Protein AF-A0A6H0ZGY8-F1 (afdb_monomer_lite)

Secondary structure (DSSP, 8-state):
-PPP-----------HHHHHHHHHHHHHTT-S-HHHHHHHHHHHHHHHHHHHHHHHHHHHHHHHHHTT----HHHHHHHHHHHHHHHHHHHHHHHHHHHHHHHHHHHHHS--

pLDDT: mean 80.82, std 13.21, range [37.44, 97.88]

Foldseek 3Di:
DDDDDDDDDDDDDDDPVVVVVLVVQCVVVVPDDSVVSVVVVVVVVVLVVLLVVLCVLLCVLVVCVVVVHDHDPVSVVSNVVSVVSNVVSVVVVVVVVVVVVVVVVVVVVVVD

Sequence (112 aa):
MSKATLTTKKLINLSPEMVDAINDWRFKNRINTESEAIRLLIARGLSFDEVAEATEVAGHIGGEYLRGVEVSLGDQMSFADALIRLYNSVDIADAEIEQVLAETKRELSEKL

Radius of gyration: 19.85 Å; chains: 1; bounding box: 40×38×54 Å

Organism: NCBI:txid648995

Structure (mmCIF, N/CA/C/O backbone):
data_AF-A0A6H0ZGY8-F1
#
_entry.id   AF-A0A6H0ZGY8-F1
#
loop_
_atom_site.group_PDB
_atom_site.id
_atom_site.type_symbol
_atom_site.label_atom_id
_atom_site.label_alt_id
_atom_site.label_comp_id
_atom_site.label_asym_id
_atom_site.label_entity_id
_atom_site.label_seq_id
_atom_site.pdbx_PDB_ins_code
_atom_site.Cartn_x
_atom_site.Cartn_y
_atom_site.Cartn_z
_atom_site.occupancy
_atom_site.B_iso_or_equiv
_atom_site.auth_seq_id
_atom_site.auth_comp_id
_atom_site.auth_asym_id
_atom_site.auth_atom_id
_atom_site.pdbx_PDB_model_num
ATOM 1 N N . MET A 1 1 ? 21.532 -8.380 21.053 1.00 37.44 1 MET A N 1
ATOM 2 C CA . MET A 1 1 ? 20.549 -7.791 21.988 1.00 37.44 1 MET A CA 1
ATOM 3 C C . MET A 1 1 ? 19.413 -7.203 21.166 1.00 37.44 1 MET A C 1
ATOM 5 O O . MET A 1 1 ? 19.694 -6.372 20.313 1.00 37.44 1 MET A O 1
ATOM 9 N N . SER A 1 2 ? 18.179 -7.683 21.354 1.00 47.00 2 SER A N 1
ATOM 10 C CA . SER A 1 2 ? 16.986 -7.143 20.684 1.00 47.00 2 SER A CA 1
ATOM 11 C C . SER A 1 2 ? 16.727 -5.725 21.197 1.00 47.00 2 SER A C 1
ATOM 13 O O . SER A 1 2 ? 16.601 -5.517 22.405 1.00 47.00 2 SER A O 1
ATOM 15 N N . LYS A 1 3 ? 16.735 -4.736 20.301 1.00 53.38 3 LYS A N 1
ATOM 16 C CA . LYS A 1 3 ? 16.418 -3.343 20.629 1.00 53.38 3 LYS A CA 1
ATOM 17 C C . LYS A 1 3 ? 14.905 -3.273 20.853 1.00 53.38 3 LYS A C 1
ATOM 19 O O . LYS A 1 3 ? 14.156 -3.665 19.968 1.00 53.38 3 LYS A O 1
ATOM 24 N N . ALA A 1 4 ? 14.454 -2.811 22.019 1.00 52.03 4 ALA A N 1
ATOM 25 C CA . ALA A 1 4 ? 13.024 -2.671 22.290 1.00 52.03 4 ALA A CA 1
ATOM 26 C C . ALA A 1 4 ? 12.374 -1.744 21.247 1.00 52.03 4 ALA A C 1
ATOM 28 O O . ALA A 1 4 ? 12.817 -0.607 21.066 1.00 52.03 4 ALA A O 1
ATOM 29 N N . THR A 1 5 ? 11.342 -2.229 20.556 1.00 63.66 5 THR A N 1
ATOM 30 C CA . THR A 1 5 ? 10.581 -1.444 19.577 1.00 63.66 5 THR A CA 1
ATOM 31 C C . THR A 1 5 ? 9.720 -0.430 20.325 1.00 63.66 5 THR A C 1
ATOM 33 O O . THR A 1 5 ? 8.739 -0.789 20.973 1.00 63.66 5 THR A O 1
ATOM 36 N N . LEU A 1 6 ? 10.104 0.845 20.283 1.00 77.56 6 LEU A N 1
ATOM 37 C CA . LEU A 1 6 ? 9.352 1.925 20.920 1.00 77.56 6 LEU A CA 1
ATOM 38 C C . LEU A 1 6 ? 8.234 2.393 19.982 1.00 77.56 6 LEU A C 1
ATOM 40 O O . LEU A 1 6 ? 8.501 2.878 18.884 1.00 77.56 6 LEU A O 1
ATOM 44 N N . THR A 1 7 ? 6.980 2.270 20.415 1.00 79.94 7 THR A N 1
ATOM 45 C CA . THR A 1 7 ? 5.830 2.836 19.695 1.00 79.94 7 THR A CA 1
ATOM 46 C C . THR A 1 7 ? 5.712 4.335 19.960 1.00 79.94 7 THR A C 1
ATOM 48 O O . THR A 1 7 ? 5.638 4.754 21.117 1.00 79.94 7 THR A O 1
ATOM 51 N N . THR A 1 8 ? 5.608 5.136 18.899 1.00 88.69 8 THR A N 1
ATOM 52 C CA . THR A 1 8 ? 5.411 6.593 18.980 1.00 88.69 8 THR A CA 1
ATOM 53 C C . THR A 1 8 ? 3.969 6.961 18.636 1.00 88.69 8 THR A C 1
ATOM 55 O O . THR A 1 8 ? 3.406 6.447 17.671 1.00 88.69 8 THR A O 1
ATOM 58 N N . LYS A 1 9 ? 3.365 7.879 19.401 1.00 90.19 9 LYS A N 1
ATOM 59 C CA . LYS A 1 9 ? 2.039 8.437 19.094 1.00 90.19 9 LYS A CA 1
ATOM 60 C C . LYS A 1 9 ? 2.180 9.654 18.184 1.00 90.19 9 LYS A C 1
ATOM 62 O O . LYS A 1 9 ? 2.949 10.561 18.491 1.00 90.19 9 LYS A O 1
ATOM 67 N N . LYS A 1 10 ? 1.406 9.694 17.099 1.00 91.06 10 LYS A N 1
ATOM 68 C CA . LYS A 1 10 ? 1.315 10.842 16.191 1.00 91.06 10 LYS A CA 1
ATOM 69 C C . LYS A 1 10 ? -0.145 11.259 16.059 1.00 91.06 10 LYS A C 1
ATOM 71 O O . LYS A 1 10 ? -0.996 10.416 15.802 1.00 91.06 10 LYS A O 1
ATOM 76 N N . LEU A 1 11 ? -0.418 12.547 16.250 1.00 94.31 11 LEU A N 1
ATOM 77 C CA . LEU A 1 11 ? -1.720 13.141 15.953 1.00 94.31 11 LEU A CA 1
ATOM 78 C C . LEU A 1 11 ? -1.723 13.595 14.494 1.00 94.31 11 LEU A C 1
ATOM 80 O O . LEU A 1 11 ? -0.770 14.230 14.039 1.00 94.31 11 LEU A O 1
ATOM 84 N N . ILE A 1 12 ? -2.780 13.242 13.771 1.00 93.56 12 ILE A N 1
ATOM 85 C CA . ILE A 1 12 ? -2.989 13.599 12.369 1.00 93.56 12 ILE A CA 1
ATOM 86 C C . ILE A 1 12 ? -4.414 14.115 12.204 1.00 93.56 12 ILE A C 1
ATOM 88 O O . ILE A 1 12 ? -5.329 13.632 12.866 1.00 93.56 12 ILE A O 1
ATOM 92 N N . ASN A 1 13 ? -4.590 15.091 11.320 1.00 96.19 13 ASN A N 1
ATOM 93 C CA . ASN A 1 13 ? -5.912 15.543 10.910 1.00 96.19 13 ASN A CA 1
ATOM 94 C C . ASN A 1 13 ? -6.290 14.797 9.629 1.00 96.19 13 ASN A C 1
ATOM 96 O O . ASN A 1 13 ? -5.524 14.817 8.666 1.00 96.19 13 ASN A O 1
ATOM 100 N N . LEU A 1 14 ? -7.454 14.153 9.630 1.00 96.12 14 LEU A N 1
ATOM 101 C CA . LEU A 1 14 ? -8.019 13.439 8.487 1.00 96.12 14 LEU A CA 1
ATOM 102 C C . LEU A 1 14 ? -9.377 14.050 8.136 1.00 96.12 14 LEU A C 1
ATOM 104 O O . LEU A 1 14 ? -10.070 14.562 9.018 1.00 96.12 14 LEU A O 1
ATOM 108 N N . SER A 1 15 ? -9.758 14.011 6.858 1.00 97.75 15 SER A N 1
ATOM 109 C CA . SER A 1 15 ? -11.125 14.368 6.474 1.00 97.75 15 SER A CA 1
ATOM 110 C C . SER A 1 15 ? -12.113 13.308 6.988 1.00 97.75 15 SER A C 1
ATOM 112 O O . SER A 1 15 ? -11.716 12.154 7.176 1.00 97.75 15 SER A O 1
ATOM 114 N N . PRO A 1 16 ? -13.400 13.655 7.186 1.00 97.50 16 PRO A N 1
ATOM 115 C CA . PRO A 1 16 ? -14.419 12.677 7.574 1.00 97.50 16 PRO A CA 1
ATOM 116 C C . PRO A 1 16 ? -14.474 11.474 6.621 1.00 97.50 16 PRO A C 1
ATOM 118 O O . PRO A 1 16 ? -14.462 10.335 7.067 1.00 97.50 16 PRO A O 1
ATOM 121 N N . GLU A 1 17 ? -14.392 11.727 5.313 1.00 97.88 17 GLU A N 1
ATOM 122 C CA . GLU A 1 17 ? -14.396 10.690 4.273 1.00 97.88 17 GLU A CA 1
ATOM 123 C C . GLU A 1 17 ? -13.229 9.697 4.414 1.00 97.88 17 GLU A C 1
ATOM 125 O O . GLU A 1 17 ? -13.401 8.499 4.205 1.00 97.88 17 GLU A O 1
ATOM 130 N N . MET A 1 18 ? -12.034 10.169 4.795 1.00 97.31 18 MET A N 1
ATOM 131 C CA . MET A 1 18 ? -10.884 9.288 5.031 1.00 97.31 18 MET A CA 1
ATOM 132 C C . MET A 1 18 ? -11.087 8.415 6.268 1.00 97.31 18 MET A C 1
ATOM 134 O O . MET A 1 18 ? -10.714 7.243 6.257 1.00 97.31 18 MET A O 1
ATOM 138 N N . VAL A 1 19 ? -11.671 8.977 7.330 1.00 97.06 19 VAL A N 1
ATOM 139 C CA . VAL A 1 19 ? -11.988 8.231 8.555 1.00 97.06 19 VAL A CA 1
ATOM 140 C C . VAL A 1 19 ? -13.011 7.135 8.255 1.00 97.06 19 VAL A C 1
ATOM 142 O O . VAL A 1 19 ? -12.818 5.989 8.665 1.00 97.06 19 VAL A O 1
ATOM 145 N N . ASP A 1 20 ? -14.049 7.451 7.480 1.00 97.88 20 ASP A N 1
ATOM 146 C CA . ASP A 1 20 ? -15.060 6.479 7.055 1.00 97.88 20 ASP A CA 1
ATOM 147 C C . ASP A 1 20 ? -14.439 5.366 6.199 1.00 97.88 20 ASP A C 1
ATOM 149 O O . ASP A 1 20 ? -14.635 4.184 6.484 1.00 97.88 20 ASP A O 1
ATOM 153 N N . ALA A 1 21 ? -13.583 5.715 5.233 1.00 97.56 21 ALA A N 1
ATOM 154 C CA . ALA A 1 21 ? -12.886 4.735 4.401 1.00 97.56 21 ALA A CA 1
ATOM 155 C C . ALA A 1 21 ? -11.978 3.788 5.213 1.00 97.56 21 ALA A C 1
ATOM 157 O O . ALA A 1 21 ? -11.938 2.582 4.947 1.00 97.56 21 ALA A O 1
ATOM 158 N N . ILE A 1 22 ? -11.266 4.308 6.222 1.00 96.62 22 ILE A N 1
ATOM 159 C CA . ILE A 1 22 ? -10.453 3.490 7.138 1.00 96.62 22 ILE A CA 1
ATOM 160 C C . ILE A 1 22 ? -11.351 2.533 7.928 1.00 96.62 22 ILE A C 1
ATOM 162 O O . ILE A 1 22 ? -11.016 1.354 8.064 1.00 96.62 22 ILE A O 1
ATOM 166 N N . ASN A 1 23 ? -12.491 3.012 8.428 1.00 97.06 23 ASN A N 1
ATOM 167 C CA . ASN A 1 23 ? -13.433 2.200 9.195 1.00 97.06 23 ASN A CA 1
ATOM 168 C C . ASN A 1 23 ? -14.065 1.087 8.357 1.00 97.06 23 ASN A C 1
ATOM 170 O O . ASN A 1 23 ? -14.108 -0.058 8.813 1.00 97.06 23 ASN A O 1
ATOM 174 N N . ASP A 1 24 ? -14.483 1.390 7.131 1.00 97.81 24 ASP A N 1
ATOM 175 C CA . ASP A 1 24 ? -15.037 0.411 6.195 1.00 97.81 24 ASP A CA 1
ATOM 176 C C . ASP A 1 24 ? -14.012 -0.669 5.850 1.00 97.81 24 ASP A C 1
ATOM 178 O O . ASP A 1 24 ? -14.298 -1.872 5.917 1.00 97.81 24 ASP A O 1
ATOM 182 N N . TRP A 1 25 ? -12.784 -0.253 5.528 1.00 95.88 25 TRP A N 1
ATOM 183 C CA . TRP A 1 25 ? -11.699 -1.183 5.242 1.00 95.88 25 TRP A CA 1
ATOM 184 C C . TRP A 1 25 ? -11.376 -2.051 6.462 1.00 95.88 25 TRP A C 1
ATOM 186 O O . TRP A 1 25 ? -11.276 -3.275 6.338 1.00 95.88 25 TRP A O 1
ATOM 196 N N . ARG A 1 26 ? -11.290 -1.453 7.654 1.00 96.31 26 ARG A N 1
ATOM 197 C CA . ARG A 1 26 ? -11.092 -2.163 8.923 1.00 96.31 26 ARG A CA 1
ATOM 198 C C . ARG A 1 26 ? -12.180 -3.216 9.150 1.00 96.31 26 ARG A C 1
ATOM 200 O O . ARG A 1 26 ? -11.852 -4.355 9.484 1.00 96.31 26 ARG A O 1
ATOM 207 N N . PHE A 1 27 ? -13.451 -2.863 8.954 1.00 95.44 27 PHE A N 1
ATOM 208 C CA . PHE A 1 27 ? -14.582 -3.779 9.136 1.00 95.44 27 PHE A CA 1
ATOM 209 C C . PHE A 1 27 ? -14.535 -4.945 8.151 1.00 95.44 27 PHE A C 1
ATOM 211 O O . PHE A 1 27 ? -14.640 -6.106 8.552 1.00 95.44 27 PHE A O 1
ATOM 218 N N . LYS A 1 28 ? -14.317 -4.646 6.866 1.00 94.50 28 LYS A N 1
ATOM 219 C CA . LYS A 1 28 ? -14.224 -5.648 5.798 1.00 94.50 28 LYS A CA 1
ATOM 220 C C . LYS A 1 28 ? -13.104 -6.658 6.050 1.00 94.50 28 LYS A C 1
ATOM 222 O O . LYS A 1 28 ? -13.288 -7.846 5.795 1.00 94.50 28 LYS A O 1
ATOM 227 N N . ASN A 1 29 ? -11.973 -6.192 6.577 1.00 87.62 29 ASN A N 1
ATOM 228 C CA . ASN A 1 29 ? -10.798 -7.017 6.861 1.00 87.62 29 ASN A CA 1
ATOM 229 C C . ASN A 1 29 ? -10.759 -7.554 8.304 1.00 87.62 29 ASN A C 1
ATOM 231 O O . ASN A 1 29 ? -9.781 -8.186 8.684 1.00 87.62 29 ASN A O 1
ATOM 235 N N . ARG A 1 30 ? -11.822 -7.347 9.100 1.00 93.56 30 ARG A N 1
ATOM 236 C CA . ARG A 1 30 ? -11.954 -7.842 10.487 1.00 93.56 30 ARG A CA 1
ATOM 237 C C . ARG A 1 30 ? -10.817 -7.397 11.416 1.00 93.56 30 ARG A C 1
ATOM 239 O O . ARG A 1 30 ? -10.393 -8.143 12.294 1.00 93.56 30 ARG A O 1
ATOM 246 N N . ILE A 1 31 ? -10.336 -6.171 11.241 1.00 89.62 31 ILE A N 1
ATOM 247 C CA . ILE A 1 31 ? -9.231 -5.625 12.032 1.00 89.62 31 ILE A CA 1
ATOM 248 C C . ILE A 1 31 ? -9.775 -4.976 13.308 1.00 89.62 31 ILE A C 1
ATOM 250 O O . ILE A 1 31 ? -10.668 -4.128 13.286 1.00 89.62 31 ILE A O 1
ATOM 254 N N . ASN A 1 32 ? -9.212 -5.348 14.456 1.00 86.56 32 ASN A N 1
ATOM 255 C CA . ASN A 1 32 ? -9.775 -4.969 15.751 1.00 86.56 32 ASN A CA 1
ATOM 256 C C . ASN A 1 32 ? -9.619 -3.486 16.099 1.00 86.56 32 ASN A C 1
ATOM 258 O O . ASN A 1 32 ? -10.508 -2.937 16.747 1.00 86.56 32 ASN A O 1
ATOM 262 N N . THR A 1 33 ? -8.553 -2.806 15.671 1.00 92.56 33 THR A N 1
ATOM 263 C CA . THR A 1 33 ? -8.306 -1.403 16.053 1.00 92.56 33 THR A CA 1
ATOM 264 C C . THR A 1 33 ? -8.044 -0.516 14.845 1.00 92.56 33 THR A C 1
ATOM 266 O O . THR A 1 33 ? -7.466 -0.954 13.854 1.00 92.56 33 THR A O 1
ATOM 269 N N . GLU A 1 34 ? -8.445 0.750 14.937 1.00 93.06 34 GLU A N 1
ATOM 270 C CA . GLU A 1 34 ? -8.180 1.743 13.892 1.00 93.06 34 GLU A CA 1
ATOM 271 C C . GLU A 1 34 ? -6.676 1.982 13.710 1.00 93.06 34 GLU A C 1
ATOM 273 O O . GLU A 1 34 ? -6.187 2.042 12.589 1.00 93.06 34 GLU A O 1
ATOM 278 N N . SER A 1 35 ? -5.907 2.023 14.804 1.00 91.31 35 SER A N 1
ATOM 279 C CA . SER A 1 35 ? -4.451 2.180 14.725 1.00 91.31 35 SER A CA 1
ATOM 280 C C . SER A 1 35 ? -3.764 1.023 14.000 1.00 91.31 35 SER A C 1
ATOM 282 O O . SER A 1 35 ? -2.792 1.258 13.288 1.00 91.31 35 SER A O 1
ATOM 284 N N . GLU A 1 36 ? -4.247 -0.210 14.176 1.00 88.56 36 GLU A N 1
ATOM 285 C CA . GLU A 1 36 ? -3.752 -1.361 13.414 1.00 88.56 36 GLU A CA 1
ATOM 286 C C . GLU A 1 36 ? -4.121 -1.239 11.940 1.00 88.56 36 GLU A C 1
ATOM 288 O O . GLU A 1 36 ? -3.271 -1.418 11.074 1.00 88.56 36 GLU A O 1
ATOM 293 N N . ALA A 1 37 ? -5.359 -0.835 11.653 1.00 92.56 37 ALA A N 1
ATOM 294 C CA . ALA A 1 37 ? -5.788 -0.643 10.280 1.00 92.56 37 ALA A CA 1
ATOM 295 C C . ALA A 1 37 ? -4.937 0.413 9.556 1.00 92.56 37 ALA A C 1
ATOM 297 O O . ALA A 1 37 ? -4.491 0.188 8.434 1.00 92.56 37 ALA A O 1
ATOM 298 N N . ILE A 1 38 ? -4.640 1.530 10.225 1.00 93.94 38 ILE A N 1
ATOM 299 C CA . ILE A 1 38 ? -3.767 2.585 9.699 1.00 93.94 38 ILE A CA 1
ATOM 300 C C . ILE A 1 38 ? -2.344 2.063 9.463 1.00 93.94 38 ILE A C 1
ATOM 302 O O . ILE A 1 38 ? -1.765 2.368 8.423 1.00 93.94 38 ILE A O 1
ATOM 306 N N . ARG A 1 39 ? -1.773 1.266 10.380 1.00 88.88 39 ARG A N 1
ATOM 307 C CA . ARG A 1 39 ? -0.439 0.665 10.186 1.00 88.88 39 ARG A CA 1
ATOM 308 C C . ARG A 1 39 ? -0.389 -0.198 8.930 1.00 88.88 39 ARG A C 1
ATOM 310 O O . ARG A 1 39 ? 0.505 -0.007 8.113 1.00 88.88 39 ARG A O 1
ATOM 317 N N . LEU A 1 40 ? -1.367 -1.084 8.765 1.00 86.31 40 LEU A N 1
ATOM 318 C CA . LEU A 1 40 ? -1.444 -1.986 7.617 1.00 86.31 40 LEU A CA 1
ATOM 319 C C . LEU A 1 40 ? -1.667 -1.229 6.304 1.00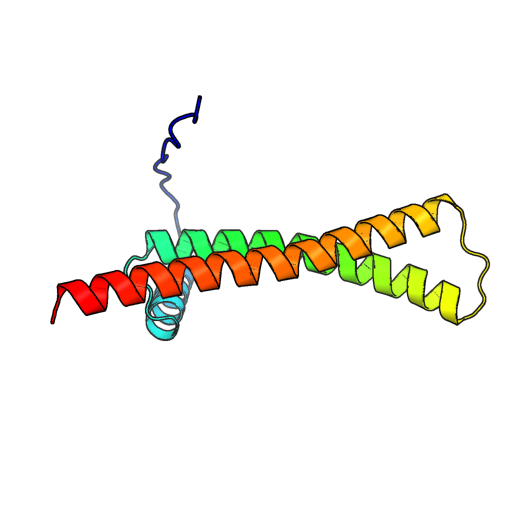 86.31 40 LEU A C 1
ATOM 321 O O . LEU A 1 40 ? -1.045 -1.550 5.295 1.00 86.31 40 LEU A O 1
ATOM 325 N N . LEU A 1 41 ? -2.511 -0.195 6.306 1.00 89.88 41 LEU A N 1
ATOM 326 C CA . LEU A 1 41 ? -2.724 0.653 5.131 1.00 89.88 41 LEU A CA 1
ATOM 327 C C . LEU A 1 41 ? -1.455 1.419 4.736 1.00 89.88 41 LEU A C 1
ATOM 329 O O . LEU A 1 41 ? -1.150 1.505 3.549 1.00 89.88 41 LEU A O 1
ATOM 333 N N . ILE A 1 42 ? -0.698 1.936 5.710 1.00 87.88 42 ILE A N 1
ATOM 334 C CA . ILE A 1 42 ? 0.593 2.590 5.456 1.00 87.88 42 ILE A CA 1
ATOM 335 C C . ILE A 1 42 ? 1.600 1.585 4.897 1.00 87.88 42 ILE A C 1
ATOM 337 O O . ILE A 1 42 ? 2.215 1.870 3.874 1.00 87.88 42 ILE A O 1
ATOM 341 N N . ALA A 1 43 ? 1.747 0.420 5.535 1.00 82.06 43 ALA A N 1
ATOM 342 C CA . ALA A 1 43 ? 2.653 -0.629 5.075 1.00 82.06 43 ALA A CA 1
ATOM 343 C C . ALA A 1 43 ? 2.331 -1.029 3.630 1.00 82.06 43 ALA A C 1
ATOM 345 O O . ALA A 1 43 ? 3.201 -0.993 2.767 1.00 82.06 43 ALA A O 1
ATOM 346 N N . ARG A 1 44 ? 1.048 -1.271 3.335 1.00 82.50 44 ARG A N 1
ATOM 347 C CA . ARG A 1 44 ? 0.581 -1.601 1.987 1.00 82.50 44 ARG A CA 1
ATOM 348 C C . ARG A 1 44 ? 0.850 -0.491 0.973 1.00 82.50 44 ARG A C 1
ATOM 350 O O . ARG A 1 44 ? 1.198 -0.805 -0.157 1.00 82.50 44 ARG A O 1
ATOM 357 N N . GLY A 1 45 ? 0.667 0.775 1.348 1.00 82.12 45 GLY A N 1
ATOM 358 C CA . GLY A 1 45 ? 0.966 1.913 0.474 1.00 82.12 45 GLY A CA 1
ATOM 359 C C . GLY A 1 45 ? 2.450 1.988 0.116 1.00 82.12 45 GLY A C 1
ATOM 360 O O . GLY A 1 45 ? 2.785 2.083 -1.057 1.00 82.12 45 GLY A O 1
ATOM 361 N N . LEU A 1 46 ? 3.328 1.847 1.113 1.00 80.62 46 LEU A N 1
ATOM 362 C CA . LEU A 1 46 ? 4.779 1.857 0.904 1.00 80.62 46 LEU A CA 1
ATOM 363 C C . LEU A 1 46 ? 5.241 0.673 0.048 1.00 80.62 46 LEU A C 1
ATOM 365 O O . LEU A 1 46 ? 5.993 0.860 -0.903 1.00 80.62 46 LEU A O 1
ATOM 369 N N . SER A 1 47 ? 4.737 -0.531 0.328 1.00 77.69 47 SER A N 1
ATOM 370 C CA . SER A 1 47 ? 5.045 -1.707 -0.489 1.00 77.69 47 SER A CA 1
ATOM 371 C C . SER A 1 47 ? 4.498 -1.586 -1.911 1.00 77.69 47 SER A C 1
ATOM 373 O O . SER A 1 47 ? 5.109 -2.100 -2.842 1.00 77.69 47 SER A O 1
ATOM 375 N N . PHE A 1 48 ? 3.355 -0.920 -2.110 1.00 79.94 48 PHE A N 1
ATOM 376 C CA . PHE A 1 48 ? 2.800 -0.713 -3.447 1.00 79.94 48 PHE A CA 1
ATOM 377 C C . PHE A 1 48 ? 3.697 0.186 -4.301 1.00 79.94 48 PHE A C 1
ATOM 379 O O . PHE A 1 48 ? 3.922 -0.149 -5.460 1.00 79.94 48 PHE A O 1
ATOM 386 N N . ASP A 1 49 ? 4.241 1.269 -3.740 1.00 77.06 49 ASP A N 1
ATOM 387 C CA . ASP A 1 49 ? 5.159 2.162 -4.459 1.00 77.06 49 ASP A CA 1
ATOM 388 C C . ASP A 1 49 ? 6.446 1.426 -4.872 1.00 77.06 49 ASP A C 1
ATOM 390 O O . ASP A 1 49 ? 6.862 1.501 -6.030 1.00 77.06 49 ASP A O 1
ATOM 394 N N . GLU A 1 50 ? 7.024 0.635 -3.961 1.00 75.69 50 GLU A N 1
ATOM 395 C CA . GLU A 1 50 ? 8.213 -0.186 -4.238 1.00 75.69 50 GLU A CA 1
ATOM 396 C C . GLU A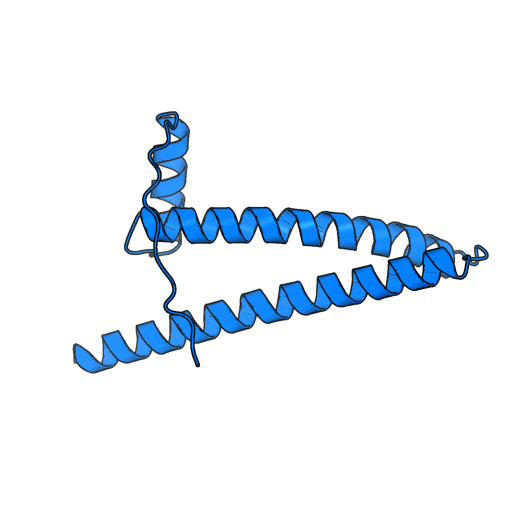 1 50 ? 7.954 -1.238 -5.329 1.00 75.69 50 GLU A C 1
ATOM 398 O O . GLU A 1 50 ? 8.784 -1.451 -6.217 1.00 75.69 50 GLU A O 1
ATOM 403 N N . VAL A 1 51 ? 6.786 -1.888 -5.293 1.00 79.38 51 VAL A N 1
ATOM 404 C CA . VAL A 1 51 ? 6.381 -2.879 -6.300 1.00 79.38 51 VAL A CA 1
ATOM 405 C C . VAL A 1 51 ? 6.066 -2.225 -7.641 1.00 79.38 51 VAL A C 1
ATOM 407 O O . VAL A 1 51 ? 6.409 -2.793 -8.678 1.00 79.38 51 VAL A O 1
ATOM 410 N N . ALA A 1 52 ? 5.429 -1.055 -7.652 1.00 79.94 52 ALA A N 1
ATOM 411 C CA . ALA A 1 52 ? 5.098 -0.332 -8.875 1.00 79.94 52 ALA A CA 1
ATOM 412 C C . ALA A 1 52 ? 6.368 0.084 -9.631 1.00 79.94 52 ALA A C 1
ATOM 414 O O . ALA A 1 52 ? 6.484 -0.219 -10.819 1.00 79.94 52 ALA A O 1
ATOM 415 N N . GLU A 1 53 ? 7.342 0.676 -8.931 1.00 82.19 53 GLU A N 1
ATOM 416 C CA . GLU A 1 53 ? 8.645 1.043 -9.502 1.00 82.19 53 GLU A CA 1
ATOM 417 C C . GLU A 1 53 ? 9.372 -0.192 -10.053 1.00 82.19 53 GLU A C 1
ATOM 419 O O . GLU A 1 53 ? 9.815 -0.214 -11.204 1.00 82.19 53 GLU A O 1
ATOM 424 N N . ALA A 1 54 ? 9.438 -1.266 -9.262 1.00 81.75 54 ALA A N 1
ATOM 425 C CA . ALA A 1 54 ? 10.095 -2.496 -9.686 1.00 81.75 54 ALA A CA 1
ATOM 426 C C . ALA A 1 54 ? 9.391 -3.152 -10.892 1.00 81.75 54 ALA A C 1
ATOM 428 O 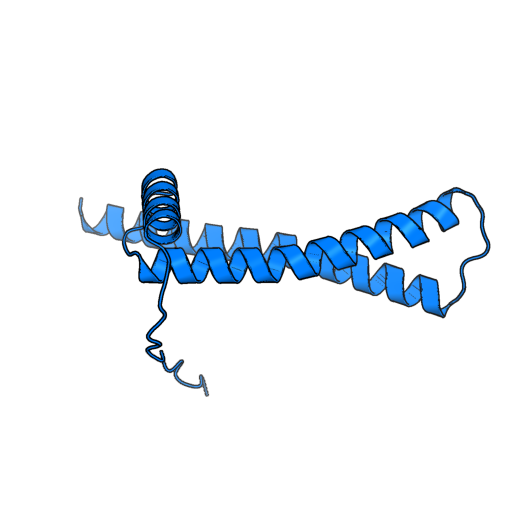O . ALA A 1 54 ? 10.052 -3.667 -11.794 1.00 81.75 54 ALA A O 1
ATOM 429 N N . THR A 1 55 ? 8.059 -3.094 -10.960 1.00 85.00 55 THR A N 1
ATOM 430 C CA . THR A 1 55 ? 7.285 -3.610 -12.101 1.00 85.00 55 THR A CA 1
ATOM 431 C C . THR A 1 55 ? 7.554 -2.806 -13.372 1.00 85.00 55 THR A C 1
ATOM 433 O O . THR A 1 55 ? 7.682 -3.395 -14.446 1.00 85.00 55 THR A O 1
ATOM 436 N N . GLU A 1 56 ? 7.667 -1.481 -13.272 1.00 87.81 56 GLU A N 1
ATOM 437 C CA . GLU A 1 56 ? 7.977 -0.611 -14.411 1.00 87.81 56 GLU A CA 1
ATOM 438 C C . GLU A 1 56 ? 9.368 -0.912 -14.982 1.00 87.81 56 GLU A C 1
ATOM 440 O O . GLU A 1 56 ? 9.499 -1.173 -16.181 1.00 87.81 56 GLU A O 1
ATOM 445 N N . VAL A 1 57 ? 10.391 -0.967 -14.122 1.00 84.81 57 VAL A N 1
ATOM 446 C CA . VAL A 1 57 ? 11.770 -1.297 -14.520 1.00 84.81 57 VAL A CA 1
ATOM 447 C C . VAL A 1 57 ? 11.839 -2.695 -15.135 1.00 84.81 57 VAL A C 1
ATOM 449 O O . VAL A 1 57 ? 12.421 -2.876 -16.210 1.00 84.81 57 VAL A O 1
ATOM 452 N N . ALA A 1 58 ? 11.200 -3.683 -14.499 1.00 84.38 58 ALA A N 1
ATOM 453 C CA . ALA A 1 58 ? 11.156 -5.049 -15.005 1.00 84.38 58 ALA A CA 1
ATOM 454 C C . ALA A 1 58 ? 10.457 -5.136 -16.371 1.00 84.38 58 ALA A C 1
ATOM 456 O O . ALA A 1 58 ? 10.956 -5.788 -17.291 1.00 84.38 58 ALA A O 1
ATOM 457 N N . GLY A 1 59 ? 9.321 -4.457 -16.531 1.00 83.56 59 GLY A N 1
ATOM 458 C CA . GLY A 1 59 ? 8.555 -4.444 -17.775 1.00 83.56 59 GLY A CA 1
ATOM 459 C C . GLY A 1 59 ? 9.285 -3.742 -18.918 1.00 83.56 59 GLY A C 1
ATOM 460 O O . GLY A 1 59 ? 9.298 -4.251 -20.040 1.00 83.56 59 GLY A O 1
ATOM 461 N N . HIS A 1 60 ? 9.923 -2.605 -18.639 1.00 85.75 60 HIS A N 1
ATOM 462 C CA . HIS A 1 60 ? 10.660 -1.840 -19.639 1.00 85.75 60 HIS A CA 1
ATOM 463 C C . HIS A 1 60 ? 11.884 -2.615 -20.142 1.00 85.75 60 HIS A C 1
ATOM 465 O O . HIS A 1 60 ? 11.957 -2.948 -21.328 1.00 85.75 60 HIS A O 1
ATOM 471 N N . ILE A 1 61 ? 12.788 -2.992 -19.234 1.00 85.06 61 ILE A N 1
ATOM 472 C CA . ILE A 1 61 ? 14.058 -3.638 -19.592 1.00 85.06 61 ILE A CA 1
ATOM 473 C C . ILE A 1 61 ? 13.821 -5.073 -20.076 1.00 85.06 61 ILE A C 1
ATOM 475 O O . ILE A 1 61 ? 14.369 -5.493 -21.097 1.00 85.06 61 ILE A O 1
ATOM 479 N N . GLY A 1 62 ? 12.941 -5.823 -19.406 1.00 79.75 62 GLY A N 1
ATOM 480 C CA . GLY A 1 62 ? 12.556 -7.166 -19.840 1.00 79.75 62 GLY A CA 1
ATOM 481 C C . GLY A 1 62 ? 11.871 -7.156 -21.209 1.00 79.75 62 GLY A C 1
ATOM 482 O O . GLY A 1 62 ? 12.145 -8.010 -22.053 1.00 79.75 62 GLY A O 1
ATOM 483 N N . GLY A 1 63 ? 11.026 -6.157 -21.477 1.00 83.62 63 GLY A N 1
ATOM 484 C CA . GLY A 1 63 ? 10.376 -5.983 -22.773 1.00 83.62 63 GLY A CA 1
ATOM 485 C C . GLY A 1 63 ? 11.347 -5.613 -23.897 1.00 83.62 63 GLY A C 1
ATOM 486 O O . GLY A 1 63 ? 11.144 -6.016 -25.041 1.00 83.62 63 GLY A O 1
ATOM 487 N N . GLU A 1 64 ? 12.400 -4.850 -23.615 1.00 85.69 64 GLU A N 1
ATOM 488 C CA . GLU A 1 64 ? 13.481 -4.564 -24.569 1.00 85.69 64 GLU A CA 1
ATOM 489 C C . GLU A 1 64 ? 14.335 -5.799 -24.859 1.00 85.69 64 GLU A C 1
ATOM 491 O O . GLU A 1 64 ? 14.548 -6.131 -26.029 1.00 85.69 64 GLU A O 1
ATOM 496 N N . TYR A 1 65 ? 14.709 -6.542 -23.818 1.00 81.56 65 TYR A N 1
ATOM 497 C CA . TYR A 1 65 ? 15.439 -7.801 -23.946 1.00 81.56 65 TYR A CA 1
ATOM 498 C C . TYR A 1 65 ? 14.688 -8.821 -24.816 1.00 81.56 65 TYR A C 1
ATOM 500 O O . TYR A 1 65 ? 15.249 -9.371 -25.763 1.00 81.56 65 TYR A O 1
ATOM 508 N N . LEU A 1 66 ? 13.390 -9.027 -24.559 1.00 83.94 66 LEU A N 1
ATOM 509 C CA . LEU A 1 66 ? 12.548 -9.937 -25.350 1.00 83.94 66 LEU A CA 1
ATOM 510 C C . LEU A 1 66 ? 12.393 -9.499 -26.814 1.00 83.94 66 LEU A C 1
ATOM 512 O O . LEU A 1 66 ? 12.164 -10.336 -27.686 1.00 83.94 66 LEU A O 1
ATOM 516 N N . ARG A 1 67 ? 12.525 -8.198 -27.096 1.00 86.56 67 ARG A N 1
ATOM 517 C CA . ARG A 1 67 ? 12.517 -7.642 -28.458 1.00 86.56 67 ARG A CA 1
ATOM 518 C C . ARG A 1 67 ? 13.888 -7.708 -29.142 1.00 86.56 67 ARG A C 1
ATOM 520 O O . ARG A 1 67 ? 13.996 -7.283 -30.290 1.00 86.56 67 ARG A O 1
ATOM 527 N N . GLY A 1 68 ? 14.910 -8.251 -28.476 1.00 86.06 68 GLY A N 1
ATOM 528 C CA . GLY A 1 68 ? 16.266 -8.383 -29.012 1.00 86.06 68 GLY A CA 1
ATOM 529 C C . GLY A 1 68 ? 17.048 -7.070 -29.050 1.00 86.06 68 GLY A C 1
ATOM 530 O O . GLY A 1 68 ? 18.014 -6.966 -29.804 1.00 86.06 68 GLY A O 1
ATOM 531 N N . VAL A 1 69 ? 16.626 -6.065 -28.277 1.00 89.75 69 VAL A N 1
ATOM 532 C CA . VAL A 1 69 ? 17.383 -4.820 -28.102 1.00 89.75 69 VAL A CA 1
ATOM 533 C C . VAL A 1 69 ? 18.621 -5.122 -27.256 1.00 89.75 69 VAL A C 1
ATOM 535 O O . VAL A 1 69 ? 18.550 -5.886 -26.295 1.00 89.75 69 VAL A O 1
ATOM 538 N N . GLU A 1 70 ? 19.766 -4.548 -27.623 1.00 86.06 70 GLU A N 1
ATOM 539 C CA . GLU A 1 70 ? 20.992 -4.683 -26.839 1.00 86.06 70 GLU A CA 1
ATOM 540 C C . GLU A 1 70 ? 20.838 -3.921 -25.517 1.00 86.06 70 GLU A C 1
ATOM 542 O O . GLU A 1 70 ? 20.670 -2.704 -25.502 1.00 86.06 70 GLU A O 1
ATOM 547 N N . VAL A 1 71 ? 20.859 -4.656 -24.405 1.00 85.31 71 VAL A N 1
ATOM 548 C CA . VAL A 1 71 ? 20.651 -4.117 -23.057 1.00 85.31 71 VAL A CA 1
ATOM 549 C C . VAL A 1 71 ? 22.007 -3.907 -22.392 1.00 85.31 71 VAL A C 1
ATOM 551 O O . VAL A 1 71 ? 22.818 -4.838 -22.326 1.00 85.31 71 VAL A O 1
ATOM 554 N N . SER A 1 72 ? 22.254 -2.705 -21.869 1.00 90.62 72 SER A N 1
ATOM 555 C CA . SER A 1 72 ? 23.523 -2.389 -21.212 1.00 90.62 72 SER A CA 1
ATOM 556 C C . SER A 1 72 ? 23.716 -3.193 -19.920 1.00 90.62 72 SER A C 1
ATOM 558 O O . SER A 1 72 ? 22.761 -3.677 -19.313 1.00 90.62 72 SER A O 1
ATOM 560 N N . LEU A 1 73 ? 24.961 -3.311 -19.446 1.00 86.00 73 LEU A N 1
ATOM 561 C CA . LEU A 1 73 ? 25.237 -3.959 -18.157 1.00 86.00 73 LEU A CA 1
ATOM 562 C C . LEU A 1 73 ? 24.523 -3.247 -16.990 1.00 86.00 73 LEU A C 1
ATOM 564 O O . LEU A 1 73 ? 24.069 -3.908 -16.061 1.00 86.00 73 LEU A O 1
ATOM 568 N N . GLY A 1 74 ? 24.396 -1.916 -17.049 1.00 86.94 74 GLY A N 1
ATOM 569 C CA . GLY A 1 74 ? 23.675 -1.137 -16.038 1.00 86.94 74 GLY A CA 1
ATOM 570 C C . GLY A 1 74 ? 22.185 -1.471 -16.006 1.00 86.94 74 GLY A C 1
ATOM 571 O O . GLY A 1 74 ? 21.626 -1.690 -14.934 1.00 86.94 74 GLY A O 1
ATOM 572 N N . ASP A 1 75 ? 21.568 -1.610 -17.176 1.00 85.50 75 ASP A N 1
ATOM 573 C CA . ASP A 1 75 ? 20.153 -1.971 -17.294 1.00 85.50 75 ASP A CA 1
ATOM 574 C C . ASP A 1 75 ? 19.901 -3.414 -16.835 1.00 85.50 75 ASP A C 1
ATOM 576 O O . ASP A 1 75 ? 18.935 -3.685 -16.126 1.00 85.50 75 ASP A O 1
ATOM 580 N N . GLN A 1 76 ? 20.812 -4.344 -17.140 1.00 85.12 76 GLN A N 1
AT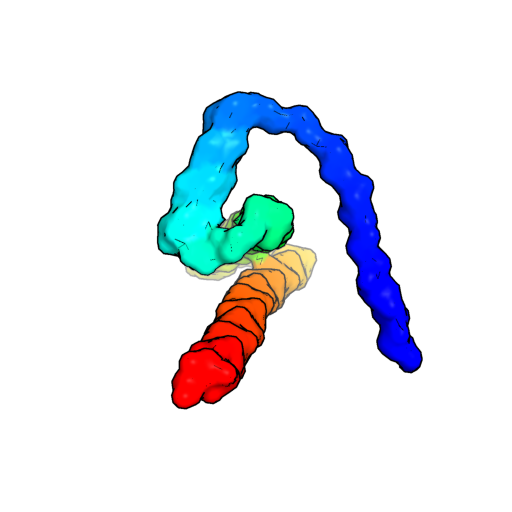OM 581 C CA . GLN A 1 76 ? 20.736 -5.720 -16.632 1.00 85.12 76 GLN A CA 1
ATOM 582 C C . GLN A 1 76 ? 20.784 -5.774 -15.097 1.00 85.12 76 GLN A C 1
ATOM 584 O O . GLN A 1 76 ? 20.049 -6.552 -14.486 1.00 85.12 76 GLN A O 1
ATOM 589 N N . MET A 1 77 ? 21.618 -4.943 -14.463 1.00 87.50 77 MET A N 1
ATOM 590 C CA . MET A 1 77 ? 21.679 -4.853 -13.000 1.00 87.50 77 MET A CA 1
ATOM 591 C C . MET A 1 77 ? 20.401 -4.250 -12.408 1.00 87.50 77 MET A C 1
ATOM 593 O O . MET A 1 77 ? 19.879 -4.792 -11.434 1.00 87.50 77 MET A O 1
ATOM 597 N N . SER A 1 78 ? 19.867 -3.185 -13.010 1.00 84.00 78 SER A N 1
ATOM 598 C CA . SER A 1 78 ? 18.595 -2.573 -12.597 1.00 84.00 78 SER A CA 1
ATOM 599 C C . SER A 1 78 ? 17.423 -3.548 -12.725 1.00 84.00 78 SER A C 1
ATOM 601 O O . SER A 1 78 ? 16.574 -3.626 -11.841 1.00 84.00 78 SER A O 1
ATOM 603 N N . PHE A 1 79 ? 17.407 -4.347 -13.792 1.00 85.00 79 PHE A N 1
ATOM 604 C CA . PHE A 1 79 ? 16.425 -5.408 -13.987 1.00 85.00 79 PHE A CA 1
ATOM 605 C C . PHE A 1 79 ? 16.518 -6.486 -12.900 1.00 85.00 79 PHE A C 1
ATOM 607 O O . PHE A 1 79 ? 15.501 -6.872 -12.325 1.00 85.00 79 PHE A O 1
ATOM 614 N N . ALA A 1 80 ? 17.729 -6.947 -12.574 1.00 84.81 80 ALA A N 1
ATOM 615 C CA . ALA A 1 80 ? 17.934 -7.932 -11.515 1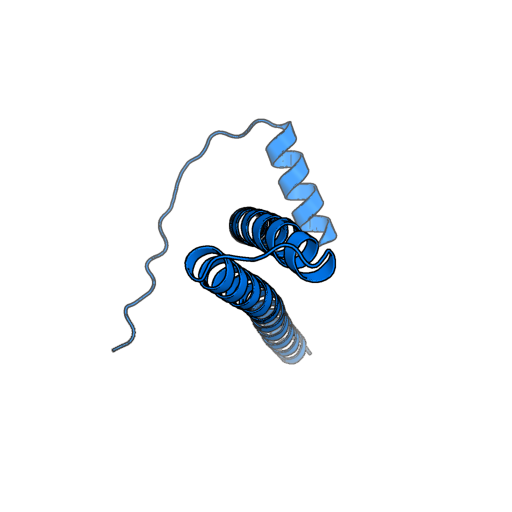.00 84.81 80 ALA A CA 1
ATOM 616 C C . ALA A 1 80 ? 17.504 -7.406 -10.132 1.00 84.81 80 ALA A C 1
ATOM 618 O O . ALA A 1 80 ? 16.842 -8.132 -9.391 1.00 84.81 80 ALA A O 1
ATOM 619 N N . ASP A 1 81 ? 17.826 -6.151 -9.799 1.00 86.00 81 ASP A N 1
ATOM 620 C CA . ASP A 1 81 ? 17.390 -5.517 -8.545 1.00 86.00 81 ASP A CA 1
ATOM 621 C C . ASP A 1 81 ? 15.860 -5.413 -8.471 1.00 86.00 81 ASP A C 1
ATOM 623 O O . ASP A 1 81 ? 15.255 -5.785 -7.465 1.00 86.00 81 ASP A O 1
ATOM 627 N N . ALA A 1 82 ? 15.215 -5.007 -9.567 1.00 83.19 82 ALA A N 1
ATOM 628 C CA . ALA A 1 82 ? 13.761 -4.961 -9.662 1.00 83.19 82 ALA A CA 1
ATOM 629 C C . ALA A 1 82 ? 13.118 -6.341 -9.430 1.00 83.19 82 ALA A C 1
ATOM 631 O O . ALA A 1 82 ? 12.168 -6.454 -8.656 1.00 83.19 82 ALA A O 1
ATOM 632 N N . LEU A 1 83 ? 13.661 -7.410 -10.022 1.00 83.25 83 LEU A N 1
ATOM 633 C CA . LEU A 1 83 ? 13.171 -8.774 -9.787 1.00 83.25 83 LEU A CA 1
ATOM 634 C C . LEU A 1 83 ? 13.320 -9.210 -8.323 1.00 83.25 83 LEU A C 1
ATOM 636 O O . LEU A 1 83 ? 12.409 -9.833 -7.781 1.00 83.25 83 LEU A O 1
ATOM 640 N N . ILE A 1 84 ? 14.434 -8.867 -7.671 1.00 83.19 84 ILE A N 1
ATOM 641 C CA . ILE A 1 84 ? 14.651 -9.168 -6.248 1.00 83.19 84 ILE A CA 1
ATOM 642 C C . ILE A 1 84 ? 13.631 -8.423 -5.377 1.00 83.19 84 ILE A C 1
ATOM 644 O O . ILE A 1 84 ? 13.049 -9.022 -4.472 1.00 83.19 84 ILE A O 1
ATOM 648 N N . ARG A 1 85 ? 13.366 -7.140 -5.654 1.00 78.12 85 ARG A N 1
ATOM 649 C CA . ARG A 1 85 ? 12.353 -6.353 -4.926 1.00 78.12 85 ARG A CA 1
ATOM 650 C C . ARG A 1 85 ? 10.946 -6.926 -5.094 1.00 78.12 85 ARG A C 1
ATOM 652 O O . ARG A 1 85 ? 10.222 -7.041 -4.109 1.00 78.12 85 ARG A O 1
ATOM 659 N N . LEU A 1 86 ? 10.583 -7.332 -6.312 1.00 78.94 86 LEU A N 1
ATOM 660 C CA . LEU A 1 86 ? 9.306 -8.000 -6.587 1.00 78.94 86 LEU A CA 1
ATOM 661 C C . LEU A 1 86 ? 9.186 -9.343 -5.864 1.00 78.94 86 LEU A C 1
ATOM 663 O O . LEU A 1 86 ? 8.108 -9.683 -5.396 1.00 78.94 86 LEU A O 1
ATOM 667 N N . TYR A 1 87 ? 10.272 -10.106 -5.761 1.00 74.06 87 TYR A N 1
ATOM 668 C CA . TYR A 1 87 ? 10.261 -11.374 -5.035 1.00 74.06 87 TYR A CA 1
ATOM 669 C C . TYR A 1 87 ? 10.092 -11.154 -3.523 1.00 74.06 87 TYR A C 1
ATOM 671 O O . TYR A 1 87 ? 9.235 -11.764 -2.889 1.00 74.06 87 TYR A O 1
ATOM 679 N N . ASN A 1 88 ? 10.842 -10.210 -2.951 1.00 69.25 88 ASN A N 1
ATOM 680 C CA . ASN A 1 88 ? 10.780 -9.912 -1.520 1.00 69.25 88 ASN A CA 1
ATOM 681 C C . ASN A 1 88 ? 9.431 -9.316 -1.081 1.00 69.25 88 ASN A C 1
ATOM 683 O O . ASN A 1 88 ? 9.015 -9.524 0.057 1.00 69.25 88 ASN A O 1
ATOM 687 N N . SER A 1 89 ? 8.737 -8.576 -1.950 1.00 68.19 89 SER A N 1
ATOM 688 C CA . SER A 1 89 ? 7.412 -8.033 -1.623 1.00 68.19 89 SER A CA 1
ATOM 689 C C . SER A 1 89 ? 6.334 -9.118 -1.524 1.00 68.19 89 SER A C 1
ATOM 691 O O . SER A 1 89 ? 5.388 -8.965 -0.750 1.00 68.19 89 SER A O 1
ATOM 693 N N . VAL A 1 90 ? 6.495 -10.225 -2.257 1.00 58.09 90 VAL A N 1
ATOM 694 C CA . VAL A 1 90 ? 5.641 -11.416 -2.146 1.00 58.09 90 VAL A CA 1
ATOM 695 C C . VAL A 1 90 ? 5.907 -12.137 -0.819 1.00 58.09 90 VAL A C 1
ATOM 697 O O . VAL A 1 90 ? 4.958 -12.433 -0.096 1.00 58.09 90 VAL A O 1
ATOM 700 N N . ASP A 1 91 ? 7.177 -12.310 -0.437 1.00 55.09 91 ASP A N 1
ATOM 701 C CA . ASP A 1 91 ? 7.557 -13.005 0.805 1.00 55.09 91 ASP A CA 1
ATOM 702 C C . ASP A 1 91 ? 7.110 -12.267 2.086 1.00 55.09 91 ASP A C 1
ATOM 704 O O . ASP A 1 91 ? 6.708 -12.902 3.064 1.00 55.09 91 ASP A O 1
ATOM 708 N N . ILE A 1 92 ? 7.147 -10.927 2.111 1.00 55.72 92 ILE A N 1
ATOM 709 C CA . ILE A 1 92 ? 6.710 -10.141 3.285 1.00 55.72 92 ILE A CA 1
ATOM 710 C C . ILE A 1 92 ? 5.193 -10.248 3.489 1.00 55.72 92 ILE A C 1
ATOM 712 O O . ILE A 1 92 ? 4.735 -10.399 4.624 1.00 55.72 92 ILE A O 1
ATOM 716 N N . ALA A 1 93 ? 4.416 -10.204 2.403 1.00 55.53 93 ALA A N 1
ATOM 717 C CA . ALA A 1 93 ? 2.963 -10.317 2.477 1.00 55.53 93 ALA A CA 1
ATOM 718 C C . ALA A 1 93 ? 2.527 -11.687 3.024 1.00 55.53 93 ALA A C 1
ATOM 720 O O . ALA A 1 93 ? 1.607 -11.751 3.841 1.00 55.53 93 ALA A O 1
ATOM 721 N N . ASP A 1 94 ? 3.214 -12.761 2.635 1.00 54.91 94 ASP A N 1
ATOM 722 C CA . ASP A 1 94 ? 2.913 -14.112 3.112 1.00 54.91 94 ASP A CA 1
ATOM 723 C C . ASP A 1 94 ? 3.329 -14.312 4.581 1.00 54.91 94 ASP A C 1
ATOM 725 O O . ASP A 1 94 ? 2.550 -14.852 5.370 1.00 54.91 94 ASP A O 1
ATOM 729 N N . ALA A 1 95 ? 4.493 -13.799 4.996 1.00 60.12 95 ALA A N 1
ATOM 730 C CA . ALA A 1 95 ? 4.973 -13.926 6.376 1.00 60.12 95 ALA A CA 1
ATOM 731 C C . ALA A 1 95 ? 4.103 -13.165 7.398 1.00 60.12 95 ALA A C 1
ATOM 733 O O . ALA A 1 95 ? 3.809 -13.688 8.479 1.00 60.12 95 ALA A O 1
ATOM 734 N N . GLU A 1 96 ? 3.653 -11.948 7.069 1.00 61.25 96 GLU A N 1
ATOM 735 C CA . GLU A 1 96 ? 2.751 -11.179 7.940 1.00 61.25 96 GLU A CA 1
ATOM 736 C C . GLU A 1 96 ? 1.368 -11.842 8.050 1.00 61.25 96 GLU A C 1
ATOM 738 O O . GLU A 1 96 ? 0.796 -11.916 9.142 1.00 61.25 96 GLU A O 1
ATOM 743 N N . ILE A 1 97 ? 0.843 -12.391 6.948 1.00 57.72 97 ILE A N 1
ATOM 744 C CA . ILE A 1 97 ? -0.433 -13.120 6.942 1.00 57.72 97 ILE A CA 1
ATOM 745 C C . ILE A 1 97 ? -0.330 -14.415 7.760 1.00 57.72 97 ILE A C 1
ATOM 747 O O . ILE A 1 97 ? -1.227 -14.700 8.562 1.00 57.72 97 ILE A O 1
ATOM 751 N N . GLU A 1 98 ? 0.751 -15.184 7.614 1.00 62.50 98 GLU A N 1
ATOM 752 C CA . GLU A 1 98 ? 0.985 -16.395 8.410 1.00 62.50 98 GLU A CA 1
ATOM 753 C C . GLU A 1 98 ? 1.066 -16.091 9.910 1.00 62.50 98 GLU A C 1
ATOM 755 O O . GLU A 1 98 ? 0.464 -16.807 10.720 1.00 62.50 98 GLU A O 1
ATOM 760 N N . GLN A 1 99 ? 1.741 -15.004 10.292 1.00 72.00 99 GLN A N 1
ATOM 761 C CA . GLN A 1 99 ? 1.851 -14.594 11.690 1.00 72.00 99 GLN A CA 1
ATOM 762 C C . GLN A 1 99 ? 0.488 -14.195 12.280 1.00 72.00 99 GLN A C 1
ATOM 764 O O . GLN A 1 99 ? 0.132 -14.653 13.371 1.00 72.00 99 GLN A O 1
ATOM 769 N N . VAL A 1 100 ? -0.311 -13.414 11.547 1.00 69.88 100 VAL A N 1
ATOM 770 C CA . VAL A 1 100 ? -1.661 -13.006 11.977 1.00 69.88 100 VAL A CA 1
ATOM 771 C C . VAL A 1 100 ? -2.595 -14.213 12.103 1.00 69.88 100 VAL A C 1
ATOM 773 O O . VAL A 1 100 ? -3.369 -14.311 13.062 1.00 69.88 100 VAL A O 1
ATOM 776 N N . LEU A 1 101 ? -2.519 -15.172 11.176 1.00 59.66 101 LEU A N 1
ATOM 777 C CA . LEU A 1 101 ? -3.296 -16.412 11.243 1.00 59.66 101 LEU A CA 1
ATOM 778 C C . LEU A 1 101 ? -2.881 -17.282 12.437 1.00 59.66 101 LEU A C 1
ATOM 780 O O . LEU A 1 101 ? -3.747 -17.861 13.103 1.00 59.66 101 LEU A O 1
ATOM 784 N N . ALA A 1 102 ? -1.584 -17.351 12.744 1.00 72.12 102 ALA A N 1
ATOM 785 C CA . ALA A 1 102 ? -1.067 -18.077 13.899 1.00 72.12 102 ALA A CA 1
ATOM 786 C C . ALA A 1 102 ? -1.534 -17.459 15.229 1.00 72.12 102 ALA A C 1
ATOM 788 O O . ALA A 1 102 ? -1.998 -18.185 16.114 1.00 72.12 102 ALA A O 1
ATOM 789 N N . GLU A 1 103 ? -1.482 -16.131 15.360 1.00 77.44 103 GLU A N 1
ATOM 790 C CA . GLU A 1 103 ? -1.979 -15.419 16.546 1.00 77.44 103 GLU A CA 1
ATOM 791 C C . GLU A 1 103 ? -3.494 -15.571 16.710 1.00 77.44 103 GLU A C 1
ATOM 793 O O . GLU A 1 103 ? -3.961 -15.933 17.792 1.00 77.44 103 GLU A O 1
ATOM 798 N N . THR A 1 104 ? -4.256 -15.421 15.625 1.00 68.44 104 THR A N 1
ATOM 799 C CA . THR A 1 104 ? -5.717 -15.598 15.632 1.00 68.44 104 THR A CA 1
ATOM 800 C C . THR A 1 104 ? -6.113 -17.017 16.051 1.00 68.44 104 THR A C 1
ATOM 802 O O . THR A 1 104 ? -7.038 -17.205 16.845 1.00 68.44 104 THR A O 1
ATOM 805 N N . LYS A 1 105 ? -5.397 -18.039 15.562 1.00 70.69 105 LYS A N 1
ATOM 806 C CA . LYS A 1 105 ? -5.624 -19.443 15.941 1.00 70.69 105 LYS A CA 1
ATOM 807 C C . LYS A 1 105 ? -5.341 -19.690 17.424 1.00 70.69 105 LYS A C 1
ATOM 809 O O . LYS A 1 105 ? -6.075 -20.450 18.062 1.00 70.69 105 LYS A O 1
ATOM 814 N N . ARG A 1 106 ? -4.306 -19.052 17.979 1.00 75.25 106 ARG A N 1
ATOM 815 C CA . ARG A 1 106 ? -3.985 -19.130 19.410 1.00 75.25 106 ARG A CA 1
ATOM 816 C C . ARG A 1 106 ? -5.088 -18.497 20.259 1.00 75.25 106 ARG A C 1
ATOM 818 O O . ARG A 1 106 ? -5.594 -19.155 21.159 1.00 75.25 106 ARG A O 1
ATOM 825 N N . GLU A 1 107 ? -5.533 -17.288 19.918 1.00 77.56 107 GLU A N 1
ATOM 826 C CA . GLU A 1 107 ? -6.601 -16.589 20.652 1.00 77.56 107 GLU A CA 1
ATOM 827 C C . GLU A 1 107 ? -7.945 -17.333 20.628 1.00 77.56 107 GLU A C 1
ATOM 829 O O . GLU A 1 107 ? -8.689 -17.310 21.608 1.00 77.56 107 GLU A O 1
ATOM 834 N N . LEU A 1 108 ? -8.271 -18.003 19.517 1.00 69.00 108 LEU A N 1
ATOM 835 C CA . LEU A 1 108 ? -9.462 -18.854 19.412 1.00 69.00 108 LEU A CA 1
ATOM 836 C C . LEU A 1 108 ? -9.357 -20.117 20.273 1.00 69.00 108 LEU A C 1
ATOM 838 O O . LEU A 1 108 ? -10.362 -20.558 20.823 1.00 69.00 108 LEU A O 1
ATOM 842 N N . SER A 1 109 ? -8.155 -20.680 20.397 1.00 65.88 109 SER A N 1
ATOM 843 C CA . SER A 1 109 ? -7.907 -21.881 21.204 1.00 65.88 109 SER A CA 1
ATOM 844 C C . SER A 1 109 ? -7.921 -21.590 22.708 1.00 65.88 109 SER A C 1
ATOM 846 O O . SER A 1 109 ? -8.227 -22.479 23.487 1.00 65.88 109 SER A O 1
ATOM 848 N N . GLU A 1 110 ? -7.613 -20.358 23.121 1.00 72.25 110 GLU A N 1
ATOM 849 C CA . GLU A 1 110 ? -7.662 -19.917 24.526 1.00 72.25 110 GLU A CA 1
ATOM 850 C C . GLU A 1 110 ? -9.077 -19.526 24.999 1.00 72.25 110 GLU A C 1
ATOM 852 O O . GLU A 1 110 ? -9.305 -19.364 26.197 1.00 72.25 110 GLU A O 1
ATOM 857 N N . LYS A 1 111 ? -10.028 -19.348 24.072 1.00 65.75 111 LYS A N 1
ATOM 858 C CA . LYS A 1 111 ? -11.426 -18.969 24.360 1.00 65.75 111 LYS A CA 1
ATOM 859 C C . LYS A 1 111 ? -12.417 -20.142 24.333 1.00 65.75 111 LYS A C 1
ATOM 861 O O . LYS A 1 111 ? -13.595 -19.919 24.617 1.00 65.75 111 LYS A O 1
ATOM 866 N N . LEU A 1 112 ? -11.962 -21.342 23.970 1.00 49.31 112 LEU A N 1
ATOM 867 C CA . LEU A 1 112 ? -12.706 -22.610 24.010 1.00 49.31 112 LEU A CA 1
ATOM 868 C C . LEU A 1 112 ? -12.302 -23.415 25.247 1.00 49.31 112 LEU A C 1
ATOM 870 O O .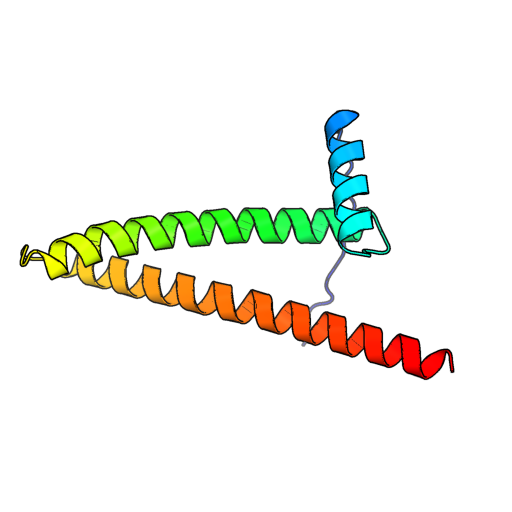 LEU A 1 112 ? -13.206 -24.057 25.825 1.00 49.31 112 LEU A O 1
#